Protein AF-A0A2W1BCQ8-F1 (afdb_monomer)

Structure (mmCIF, N/CA/C/O backbone):
data_AF-A0A2W1BCQ8-F1
#
_entry.id   AF-A0A2W1BCQ8-F1
#
loop_
_atom_site.group_PDB
_atom_site.id
_atom_site.type_symbol
_atom_site.label_atom_id
_atom_site.label_alt_id
_atom_site.label_comp_id
_atom_site.label_asym_id
_atom_site.label_entity_id
_atom_site.label_seq_id
_atom_site.pdbx_PDB_ins_code
_atom_site.Cartn_x
_atom_site.Cartn_y
_atom_site.Cartn_z
_atom_site.occupancy
_atom_site.B_iso_or_equiv
_atom_site.auth_seq_id
_atom_site.auth_comp_id
_atom_site.auth_asym_id
_atom_site.auth_atom_id
_atom_site.pdbx_PDB_model_num
ATOM 1 N N . MET A 1 1 ? -48.264 30.242 -9.380 1.00 53.97 1 MET A N 1
ATOM 2 C CA . MET A 1 1 ? -47.485 29.584 -8.305 1.00 53.97 1 MET A CA 1
ATOM 3 C C . MET A 1 1 ? -47.262 28.085 -8.589 1.00 53.97 1 MET A C 1
ATOM 5 O O . MET A 1 1 ? -47.482 27.277 -7.707 1.00 53.97 1 MET A O 1
ATOM 9 N N . ARG A 1 2 ? -46.872 27.670 -9.810 1.00 58.03 2 ARG A N 1
ATOM 10 C CA . ARG A 1 2 ? -46.752 26.226 -10.149 1.00 58.03 2 ARG A CA 1
ATOM 11 C C . ARG A 1 2 ? -45.522 25.828 -10.979 1.00 58.03 2 ARG A C 1
ATOM 13 O O . ARG A 1 2 ? -45.161 24.664 -10.988 1.00 58.03 2 ARG A O 1
ATOM 20 N N . ALA A 1 3 ? -44.847 26.779 -11.629 1.00 55.97 3 ALA A N 1
ATOM 21 C CA . ALA A 1 3 ? -43.663 26.479 -12.444 1.00 55.97 3 ALA A CA 1
ATOM 22 C C . ALA A 1 3 ? -42.361 26.377 -11.625 1.00 55.97 3 ALA A C 1
ATOM 24 O O . ALA A 1 3 ? -41.483 25.590 -11.959 1.00 55.97 3 ALA A O 1
ATOM 25 N N . ARG A 1 4 ? -42.242 27.149 -10.532 1.00 57.38 4 ARG A N 1
ATOM 26 C CA . ARG A 1 4 ? -41.052 27.140 -9.661 1.00 57.38 4 ARG A CA 1
ATOM 27 C C . ARG A 1 4 ? -40.920 25.847 -8.855 1.00 57.38 4 ARG A C 1
ATOM 29 O O . ARG A 1 4 ? -39.807 25.368 -8.697 1.00 57.38 4 ARG A O 1
ATOM 36 N N . ASP A 1 5 ? -42.045 25.267 -8.437 1.00 63.53 5 ASP A N 1
ATOM 37 C CA . ASP A 1 5 ? -42.076 23.982 -7.727 1.00 63.53 5 ASP A CA 1
ATOM 38 C C . ASP A 1 5 ? -41.691 22.816 -8.635 1.00 63.53 5 ASP A C 1
ATOM 40 O O . ASP A 1 5 ? -40.893 21.972 -8.248 1.00 63.53 5 ASP A O 1
ATOM 44 N N . ALA A 1 6 ? -42.189 22.796 -9.876 1.00 70.75 6 ALA A N 1
ATOM 45 C CA . ALA A 1 6 ? -41.844 21.746 -10.832 1.00 70.75 6 ALA A CA 1
ATOM 46 C C . ALA A 1 6 ? -40.352 21.777 -11.204 1.00 70.75 6 ALA A C 1
ATOM 48 O O . ALA A 1 6 ? -39.718 20.728 -11.286 1.00 70.75 6 ALA A O 1
ATOM 49 N N . ALA A 1 7 ? -39.776 22.973 -11.371 1.00 76.81 7 ALA A N 1
ATOM 50 C CA . ALA A 1 7 ? -38.347 23.135 -11.630 1.00 76.81 7 ALA A CA 1
ATOM 51 C C . ALA A 1 7 ? -37.489 22.737 -10.417 1.00 76.81 7 ALA A C 1
ATOM 53 O O . ALA A 1 7 ? -36.459 22.089 -10.586 1.00 76.81 7 ALA A O 1
ATOM 54 N N . HIS A 1 8 ? -37.929 23.072 -9.198 1.00 75.50 8 HIS A N 1
ATOM 55 C CA . HIS A 1 8 ? -37.255 22.643 -7.972 1.00 75.50 8 HIS A CA 1
ATOM 56 C C . HIS A 1 8 ? -37.312 21.128 -7.780 1.00 75.50 8 HIS A C 1
ATOM 58 O O . HIS A 1 8 ? -36.290 20.517 -7.482 1.00 75.50 8 HIS A O 1
ATOM 64 N N . LEU A 1 9 ? -38.477 20.514 -7.993 1.00 75.25 9 LEU A N 1
ATOM 65 C CA . LEU A 1 9 ? -38.652 19.069 -7.888 1.00 75.25 9 LEU A CA 1
ATOM 66 C C . LEU A 1 9 ? -37.804 18.329 -8.936 1.00 75.25 9 LEU A C 1
ATOM 68 O O . LEU A 1 9 ? -37.164 17.332 -8.613 1.00 75.25 9 LEU A O 1
ATOM 72 N N . ALA A 1 10 ? -37.745 18.848 -10.167 1.00 80.69 10 ALA A N 1
ATOM 73 C CA . ALA A 1 10 ? -36.901 18.301 -11.227 1.00 80.69 10 ALA A CA 1
ATOM 74 C C . ALA A 1 10 ? -35.406 18.412 -10.888 1.00 80.69 10 ALA A C 1
ATOM 76 O O . ALA A 1 10 ? -34.664 17.452 -11.086 1.00 80.69 10 ALA A O 1
ATOM 77 N N . LEU A 1 11 ? -34.970 19.549 -10.335 1.00 76.62 11 LEU A N 1
ATOM 78 C CA . LEU A 1 11 ? -33.577 19.761 -9.936 1.00 76.62 11 LEU A CA 1
ATOM 79 C C . LEU A 1 11 ? -33.166 18.848 -8.769 1.00 76.62 11 LEU A C 1
ATOM 81 O O . LEU A 1 11 ? -32.064 18.303 -8.782 1.00 76.62 11 LEU A O 1
ATOM 85 N N . LEU A 1 12 ? -34.061 18.633 -7.799 1.00 76.31 12 LEU A N 1
ATOM 86 C CA . LEU A 1 12 ? -33.847 17.690 -6.696 1.00 76.31 12 LEU A CA 1
ATOM 87 C C . LEU A 1 12 ? -33.751 16.243 -7.205 1.00 76.31 12 LEU A C 1
ATOM 89 O O . LEU A 1 12 ? -32.831 15.526 -6.821 1.00 76.31 12 LEU A O 1
ATOM 93 N N . LEU A 1 13 ? -34.626 15.824 -8.128 1.00 74.81 13 LEU A N 1
ATOM 94 C CA . LEU A 1 13 ? -34.548 14.492 -8.743 1.00 74.81 13 LEU A CA 1
ATOM 95 C C . LEU A 1 13 ? -33.246 14.278 -9.537 1.00 74.81 13 LEU A C 1
ATOM 97 O O . LEU A 1 13 ? -32.635 13.216 -9.430 1.00 74.81 13 LEU A O 1
ATOM 101 N N . LEU A 1 14 ? -32.797 15.280 -10.301 1.00 71.69 14 LEU A N 1
ATOM 102 C CA . LEU A 1 14 ? -31.534 15.239 -11.054 1.00 71.69 14 LEU A CA 1
ATOM 103 C C . LEU A 1 14 ? -30.309 15.113 -10.135 1.00 71.69 14 LEU A C 1
ATOM 105 O O . LEU A 1 14 ? -29.379 14.376 -10.457 1.00 71.69 14 LEU A O 1
ATOM 109 N N . ALA A 1 15 ? -30.326 15.768 -8.972 1.00 68.81 15 ALA A N 1
ATOM 110 C CA . ALA A 1 15 ? -29.250 15.675 -7.985 1.00 68.81 15 ALA A CA 1
ATOM 111 C C . ALA A 1 15 ? -29.155 14.293 -7.309 1.00 68.81 15 ALA A C 1
ATOM 113 O O . ALA A 1 15 ? -28.094 13.935 -6.806 1.00 68.81 15 ALA A O 1
ATOM 114 N N . HIS A 1 16 ? -30.234 13.503 -7.302 1.00 67.94 16 HIS A N 1
ATOM 115 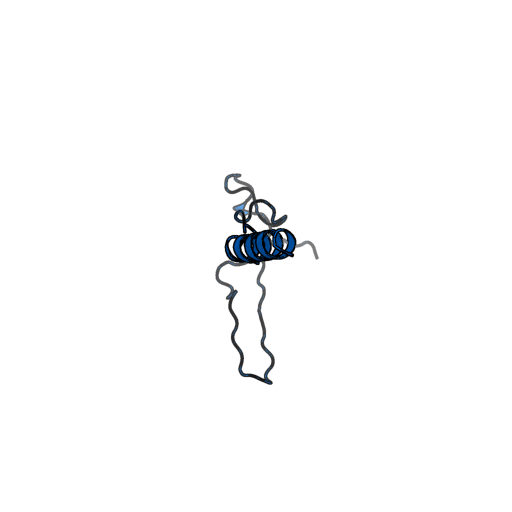C CA . HIS A 1 16 ? -30.237 12.135 -6.766 1.00 67.94 16 HIS A CA 1
ATOM 116 C C . HIS A 1 16 ? -29.844 11.070 -7.799 1.00 67.94 16 HIS A C 1
ATOM 118 O O . HIS A 1 16 ? -29.482 9.958 -7.420 1.00 67.94 16 HIS A O 1
ATOM 124 N N . LEU A 1 17 ? -29.899 11.402 -9.092 1.00 66.19 17 LEU A N 1
ATOM 125 C CA . LEU A 1 17 ? -29.452 10.529 -10.184 1.00 66.19 17 LEU A CA 1
ATOM 126 C C . LEU A 1 17 ? -27.943 10.637 -10.448 1.00 66.19 17 LEU A C 1
ATOM 128 O O . LEU A 1 17 ? -27.371 9.734 -11.056 1.00 66.19 17 LEU A O 1
ATOM 132 N N . LEU A 1 18 ? -27.295 11.714 -9.990 1.00 64.62 18 LEU A N 1
ATOM 133 C CA . LEU A 1 18 ? -25.849 11.883 -10.071 1.00 64.62 18 LEU A CA 1
ATOM 134 C C . LEU A 1 18 ? -25.222 11.551 -8.706 1.00 64.62 18 LEU A C 1
ATOM 136 O O . LEU A 1 18 ? -25.359 12.342 -7.773 1.00 64.62 18 LEU A O 1
ATOM 140 N N . PRO A 1 19 ? -24.548 10.399 -8.537 1.00 61.41 19 PRO A N 1
ATOM 141 C CA . PRO A 1 19 ? -23.905 10.074 -7.271 1.00 61.41 19 PRO A CA 1
ATOM 142 C C . PRO A 1 19 ? -22.859 11.151 -6.924 1.00 61.41 19 PRO A C 1
ATOM 144 O O . PRO A 1 19 ? -21.961 11.403 -7.737 1.00 61.41 19 PRO A O 1
ATOM 147 N N . PRO A 1 20 ? -22.919 11.781 -5.732 1.00 59.88 20 PRO A N 1
ATOM 148 C CA . PRO A 1 20 ? -21.856 12.654 -5.245 1.00 59.88 20 PRO A CA 1
ATOM 149 C C . PRO A 1 20 ? -20.659 11.772 -4.889 1.00 59.88 20 PRO A C 1
ATOM 151 O O . PRO A 1 20 ? -20.506 11.320 -3.758 1.00 59.88 20 PRO A O 1
ATOM 154 N N . GLY A 1 21 ? -19.859 11.431 -5.893 1.00 57.78 21 GLY A N 1
ATOM 155 C CA . GLY A 1 21 ? -18.782 10.463 -5.717 1.00 57.78 21 GLY A CA 1
ATOM 156 C C . GLY A 1 21 ? -18.359 9.703 -6.964 1.00 57.78 21 GLY A C 1
ATOM 157 O O . GLY A 1 21 ? -17.451 8.888 -6.855 1.00 57.78 21 GLY A O 1
ATOM 158 N N . ALA A 1 22 ? -18.923 9.972 -8.146 1.00 57.34 22 ALA A N 1
ATOM 159 C CA . ALA A 1 22 ? -18.284 9.549 -9.391 1.00 57.34 22 ALA A CA 1
ATOM 160 C C . ALA A 1 22 ? -17.084 10.461 -9.707 1.00 57.34 22 ALA A C 1
ATOM 162 O O . ALA A 1 22 ? -16.996 11.085 -10.758 1.00 57.34 22 ALA A O 1
ATOM 163 N N . CYS A 1 23 ? -16.131 10.560 -8.778 1.00 54.12 23 CYS A N 1
ATOM 164 C CA . CYS A 1 23 ? -14.754 10.638 -9.217 1.00 54.12 23 CYS A CA 1
ATOM 165 C C . CYS A 1 23 ? -14.485 9.270 -9.830 1.00 54.12 23 CYS A C 1
ATOM 167 O O . CYS A 1 23 ? -14.196 8.310 -9.117 1.00 54.12 23 CYS A O 1
ATOM 169 N N . ASP A 1 24 ? -14.662 9.173 -11.148 1.00 52.7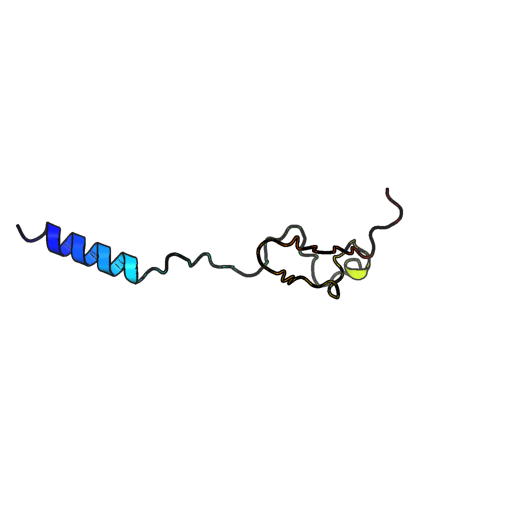5 24 ASP A N 1
ATOM 170 C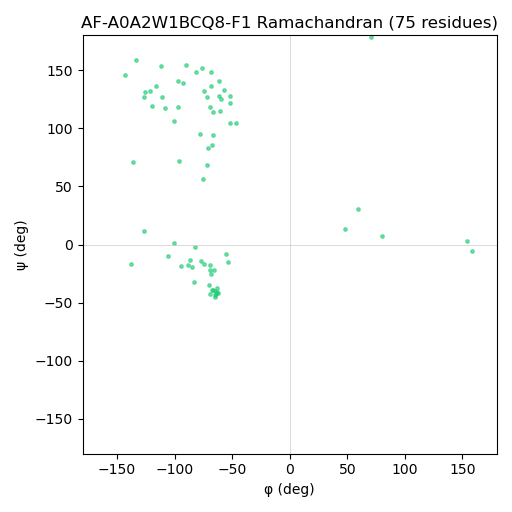 CA . ASP A 1 24 ? -14.085 8.087 -11.914 1.00 52.75 24 ASP A CA 1
ATOM 171 C C . ASP A 1 24 ? -12.629 7.981 -11.461 1.00 52.75 24 ASP A C 1
ATOM 173 O O . ASP A 1 24 ? -11.777 8.795 -11.826 1.00 52.75 24 ASP A O 1
ATOM 177 N N . VAL A 1 25 ? -12.315 6.973 -10.647 1.00 49.84 25 VAL A N 1
ATOM 178 C CA . VAL A 1 25 ? -10.956 6.459 -10.582 1.00 49.84 25 VAL A 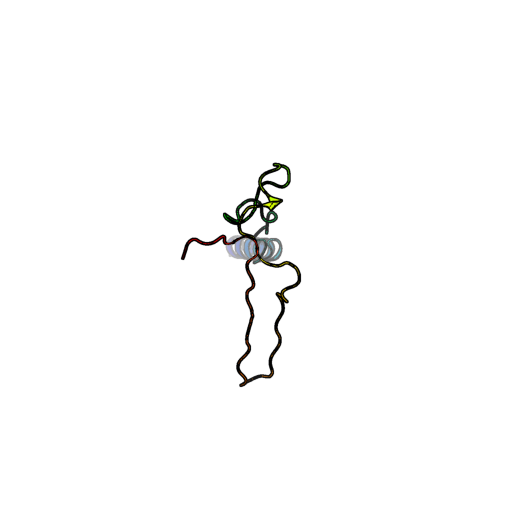CA 1
ATOM 179 C C . VAL A 1 25 ? -10.762 5.718 -11.900 1.00 49.84 25 VAL A C 1
ATOM 181 O O . VAL A 1 25 ? -10.717 4.495 -11.961 1.00 49.84 25 VAL A O 1
ATOM 184 N N . ALA A 1 26 ? -10.726 6.482 -12.998 1.00 51.69 26 ALA A N 1
ATOM 185 C CA . ALA A 1 26 ? -10.171 6.042 -14.258 1.00 51.69 26 ALA A CA 1
ATOM 186 C C . ALA A 1 26 ? -8.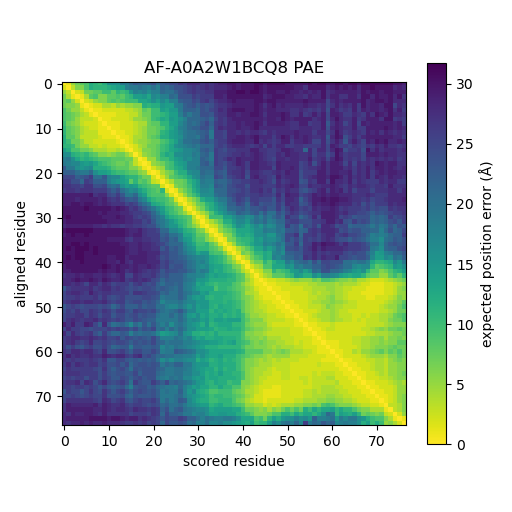784 5.520 -13.891 1.00 51.69 26 ALA A C 1
ATOM 188 O O . ALA A 1 26 ? -7.911 6.276 -13.454 1.00 51.69 26 ALA A O 1
ATOM 189 N N . GLY A 1 27 ? -8.676 4.193 -13.872 1.00 49.28 27 GLY A N 1
ATOM 190 C CA . GLY A 1 27 ? -7.656 3.497 -13.115 1.00 49.28 27 GLY A CA 1
ATOM 191 C C . GLY A 1 27 ? -6.276 4.039 -13.434 1.00 49.28 27 GLY A C 1
ATOM 192 O O . GLY A 1 27 ? -5.881 4.021 -14.589 1.00 49.28 27 GLY A O 1
ATOM 193 N N . GLY A 1 28 ? -5.570 4.517 -12.406 1.00 49.06 28 GLY A N 1
ATOM 194 C CA . GLY A 1 28 ? -4.109 4.509 -12.287 1.00 49.06 28 GLY A CA 1
ATOM 195 C C . GLY A 1 28 ? -3.252 4.989 -13.466 1.00 49.06 28 GLY A C 1
ATOM 196 O O . GLY A 1 28 ? -2.051 4.754 -13.429 1.00 49.06 28 GLY A O 1
ATOM 197 N N . ALA A 1 29 ? -3.800 5.654 -14.482 1.00 47.50 29 ALA A N 1
ATOM 198 C CA . ALA A 1 29 ? -3.067 6.038 -15.689 1.00 47.50 29 ALA A CA 1
ATOM 199 C C . ALA A 1 29 ? -2.247 7.328 -15.506 1.00 47.50 29 ALA A C 1
ATOM 201 O O . ALA A 1 29 ? -1.547 7.750 -16.419 1.00 47.50 29 ALA A O 1
ATOM 202 N N . GLY A 1 30 ? -2.321 7.952 -14.325 1.00 44.97 30 GLY A N 1
ATOM 203 C CA . GLY A 1 30 ? -1.667 9.228 -14.021 1.00 44.97 30 GLY A CA 1
ATOM 204 C C . GLY A 1 30 ? -0.778 9.218 -12.780 1.00 44.97 30 GLY A C 1
ATOM 205 O O . GLY A 1 30 ? -0.371 10.283 -12.323 1.00 44.97 30 GLY A O 1
ATOM 206 N N . SER A 1 31 ? -0.467 8.053 -12.197 1.00 50.12 31 SER A N 1
ATOM 207 C CA . SER A 1 31 ? 0.584 8.038 -11.181 1.00 50.12 31 SER A CA 1
ATOM 208 C C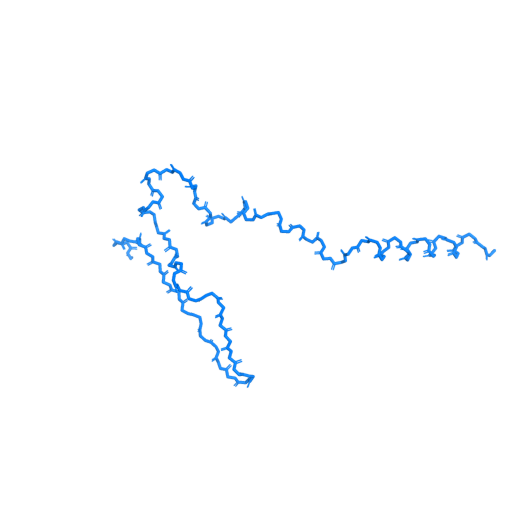 . SER A 1 31 ? 1.911 8.295 -11.886 1.00 50.12 31 SER A C 1
ATOM 210 O O . SER A 1 31 ? 2.343 7.473 -12.687 1.00 50.12 31 SER A O 1
ATOM 212 N N . VAL A 1 32 ? 2.603 9.383 -11.544 1.00 55.25 32 VAL A N 1
ATOM 213 C CA . VAL A 1 32 ? 4.021 9.588 -11.910 1.00 55.25 32 VAL A CA 1
ATOM 214 C C . VAL A 1 32 ? 4.928 8.433 -11.440 1.00 55.25 32 VAL A C 1
ATOM 216 O O . VAL A 1 32 ? 6.084 8.356 -11.839 1.00 55.25 32 VAL A O 1
ATOM 219 N N . ASN A 1 33 ? 4.392 7.502 -10.636 1.00 54.97 33 ASN A N 1
ATOM 220 C CA . ASN A 1 33 ? 5.055 6.287 -10.174 1.00 54.97 33 ASN A CA 1
ATOM 221 C C . ASN A 1 33 ? 4.648 5.022 -10.963 1.00 54.97 33 ASN A C 1
ATOM 223 O O . ASN A 1 33 ? 5.103 3.929 -10.622 1.00 54.97 33 ASN A O 1
ATOM 227 N N . ALA A 1 34 ? 3.783 5.117 -11.980 1.00 48.22 34 ALA A N 1
ATOM 228 C CA . ALA A 1 34 ? 3.441 3.987 -12.840 1.00 48.22 34 ALA A CA 1
ATOM 229 C C . ALA A 1 34 ? 4.569 3.765 -13.858 1.00 48.22 34 ALA A C 1
ATOM 231 O O . ALA A 1 34 ? 4.629 4.409 -14.903 1.00 48.22 34 ALA A O 1
ATOM 232 N N . LEU A 1 35 ? 5.495 2.858 -13.538 1.00 56.25 35 LEU A N 1
ATOM 233 C CA . LEU A 1 35 ? 6.495 2.410 -14.503 1.00 56.25 35 LEU A CA 1
ATOM 234 C C 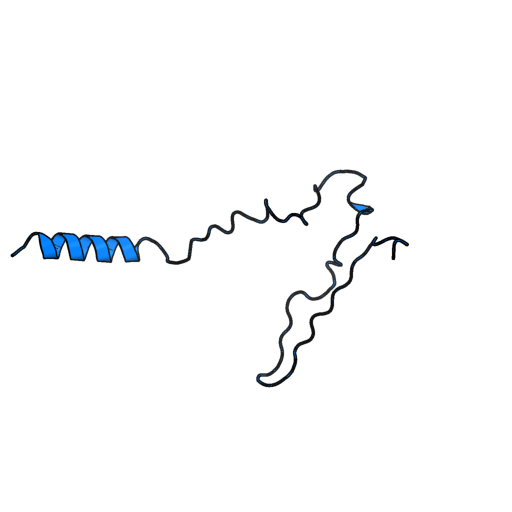. LEU A 1 35 ? 5.814 1.746 -15.711 1.00 56.25 35 LEU A C 1
ATOM 236 O O . LEU A 1 35 ? 4.872 0.973 -15.517 1.00 56.25 35 LEU A O 1
ATOM 240 N N . PRO A 1 36 ? 6.309 1.973 -16.944 1.00 53.34 36 PRO A N 1
ATOM 241 C CA . PRO A 1 36 ? 5.792 1.294 -18.119 1.00 53.34 36 PRO A CA 1
ATOM 242 C C . PRO A 1 36 ? 5.989 -0.214 -17.943 1.00 53.34 36 PRO A C 1
ATOM 244 O O . PRO A 1 36 ? 7.116 -0.717 -17.870 1.00 53.34 36 PRO A O 1
ATOM 247 N N . ALA A 1 37 ? 4.877 -0.939 -17.854 1.00 53.91 37 ALA A N 1
ATOM 248 C CA . ALA A 1 37 ? 4.856 -2.391 -17.825 1.00 53.91 37 ALA A CA 1
ATOM 249 C C . ALA A 1 37 ? 5.307 -2.922 -19.196 1.00 53.91 37 ALA A C 1
ATOM 251 O O . ALA A 1 37 ? 4.483 -3.166 -20.068 1.00 53.91 37 ALA A O 1
ATOM 252 N N . GLY A 1 38 ? 6.618 -3.060 -19.422 1.00 52.19 38 GLY A N 1
ATOM 253 C CA . GLY A 1 38 ? 7.096 -3.746 -20.630 1.00 52.19 38 GLY A CA 1
ATOM 254 C C . GLY A 1 38 ? 8.516 -3.474 -21.120 1.00 52.19 38 GLY A C 1
ATOM 255 O O . GLY A 1 38 ? 8.944 -4.138 -22.057 1.00 52.19 38 GLY A O 1
ATOM 256 N N . GLY A 1 39 ? 9.277 -2.550 -20.528 1.00 51.88 39 GLY A N 1
ATOM 257 C CA . GLY A 1 39 ? 10.675 -2.322 -20.921 1.00 51.88 39 GLY A CA 1
ATOM 258 C C . GLY A 1 39 ? 11.656 -3.138 -20.077 1.00 51.88 39 GLY A C 1
ATOM 259 O O . GLY A 1 39 ? 11.519 -3.178 -18.856 1.00 51.88 39 GLY A O 1
ATOM 260 N N . ALA A 1 40 ? 12.696 -3.720 -20.682 1.00 54.66 40 ALA A N 1
ATOM 261 C CA . ALA A 1 40 ? 13.763 -4.460 -19.987 1.00 54.66 40 ALA A CA 1
ATOM 262 C C . ALA A 1 40 ? 14.463 -3.668 -18.848 1.00 54.66 40 ALA A C 1
ATOM 264 O O . ALA A 1 40 ? 15.109 -4.268 -17.993 1.00 54.66 40 ALA A O 1
ATOM 265 N N . GLY A 1 41 ? 14.285 -2.341 -18.784 1.00 54.84 41 GLY A N 1
ATOM 266 C CA . GLY A 1 41 ? 14.747 -1.470 -17.693 1.00 54.84 41 GLY A CA 1
ATOM 267 C C . GLY A 1 41 ? 13.795 -1.319 -16.493 1.00 54.84 41 GLY A C 1
ATOM 268 O O . GLY A 1 41 ? 14.232 -0.871 -15.436 1.00 54.84 41 GLY A O 1
ATOM 269 N N . ALA A 1 42 ? 12.521 -1.726 -16.585 1.00 58.66 42 ALA A N 1
ATOM 270 C CA . ALA A 1 42 ? 11.542 -1.550 -15.500 1.00 58.66 42 ALA A CA 1
ATOM 271 C C . ALA A 1 42 ? 11.846 -2.419 -14.264 1.00 58.66 42 ALA A C 1
ATOM 273 O O . ALA A 1 42 ? 11.483 -2.063 -13.147 1.00 58.66 42 ALA A O 1
ATOM 274 N N . ARG A 1 43 ? 12.560 -3.542 -14.443 1.00 62.41 43 ARG A N 1
ATOM 275 C CA . ARG A 1 43 ? 12.993 -4.413 -13.333 1.00 62.41 43 ARG A CA 1
ATOM 276 C C . ARG A 1 43 ? 14.156 -3.837 -12.518 1.00 62.41 43 ARG A C 1
ATOM 278 O O . ARG A 1 43 ? 14.394 -4.318 -11.415 1.00 62.41 43 ARG A O 1
ATOM 285 N N . LEU A 1 44 ? 14.873 -2.848 -13.055 1.00 74.25 44 LEU A N 1
ATOM 286 C CA . LEU A 1 44 ? 16.073 -2.258 -12.448 1.00 74.25 44 LEU A CA 1
ATOM 287 C C . LEU A 1 44 ? 15.825 -0.868 -11.856 1.00 74.25 44 LEU A C 1
ATOM 289 O O . LEU A 1 44 ? 16.683 -0.344 -11.153 1.00 74.25 44 LEU A O 1
ATOM 293 N N . ALA A 1 45 ? 14.668 -0.270 -12.123 1.00 81.88 45 ALA A N 1
ATOM 294 C CA . ALA A 1 45 ? 14.308 1.016 -11.557 1.00 81.88 45 ALA A CA 1
ATOM 295 C C . ALA A 1 45 ? 13.879 0.880 -10.084 1.00 81.88 45 ALA A C 1
ATOM 297 O O . ALA A 1 45 ? 13.342 -0.171 -9.693 1.00 81.88 45 ALA A O 1
ATOM 298 N N . PRO A 1 46 ? 14.077 1.938 -9.275 1.00 88.38 46 PRO A N 1
ATOM 299 C CA . PRO A 1 46 ? 13.555 1.998 -7.923 1.00 88.38 46 PRO A CA 1
ATOM 300 C C . PRO A 1 46 ? 12.056 1.698 -7.910 1.00 88.38 46 PRO A C 1
ATOM 302 O O . PRO A 1 46 ? 11.287 2.294 -8.664 1.00 88.38 46 PRO A O 1
ATOM 305 N N . SER A 1 47 ? 11.634 0.754 -7.075 1.00 86.81 47 SER A N 1
ATOM 306 C CA . SER A 1 47 ? 10.232 0.334 -7.005 1.00 86.81 47 SER A CA 1
ATOM 307 C C . SER A 1 47 ? 9.818 0.009 -5.580 1.00 86.81 47 SER A C 1
ATOM 309 O O . SER A 1 47 ? 10.609 -0.494 -4.783 1.00 86.81 47 SER A O 1
ATOM 311 N N . PHE A 1 48 ? 8.564 0.298 -5.243 1.00 91.12 48 PHE A N 1
ATOM 312 C CA . PHE A 1 48 ? 8.013 -0.077 -3.945 1.00 91.12 48 PHE A CA 1
ATOM 313 C C . PHE A 1 48 ? 7.872 -1.595 -3.841 1.00 91.12 48 PHE A C 1
ATOM 315 O O . PHE A 1 48 ? 7.399 -2.256 -4.767 1.00 91.12 48 PHE A O 1
ATOM 322 N N . ASP A 1 49 ? 8.259 -2.145 -2.695 1.00 89.38 49 ASP A N 1
ATOM 323 C CA . ASP A 1 49 ? 8.103 -3.561 -2.407 1.00 89.38 49 ASP A CA 1
ATOM 324 C C . ASP A 1 49 ? 6.613 -3.914 -2.292 1.00 89.38 49 ASP A C 1
ATOM 326 O O . ASP A 1 49 ? 5.914 -3.462 -1.385 1.00 89.38 49 ASP A O 1
ATOM 330 N N . ALA A 1 50 ? 6.115 -4.734 -3.218 1.00 88.25 50 ALA A N 1
ATOM 331 C CA . ALA A 1 50 ? 4.722 -5.176 -3.226 1.00 88.25 50 ALA A CA 1
ATOM 332 C C . ALA A 1 50 ? 4.362 -6.057 -2.018 1.00 88.25 50 ALA A C 1
ATOM 334 O O . ALA A 1 50 ? 3.189 -6.143 -1.667 1.00 88.25 50 ALA A O 1
ATOM 335 N N . ALA A 1 51 ? 5.353 -6.685 -1.375 1.00 90.62 51 ALA A N 1
ATOM 336 C CA . ALA A 1 51 ? 5.134 -7.463 -0.160 1.00 90.62 51 ALA A CA 1
ATOM 337 C C . ALA A 1 51 ? 4.947 -6.580 1.085 1.00 90.62 51 ALA A C 1
ATOM 339 O O . ALA A 1 51 ? 4.517 -7.073 2.127 1.00 90.62 51 ALA A O 1
ATOM 340 N N . THR A 1 52 ? 5.273 -5.285 1.007 1.00 91.88 52 THR A N 1
ATOM 341 C CA . THR A 1 52 ? 5.057 -4.368 2.124 1.00 91.88 52 THR A CA 1
ATOM 342 C C . THR A 1 52 ? 3.557 -4.097 2.289 1.00 91.88 52 THR A C 1
ATOM 344 O O . THR A 1 52 ? 2.894 -3.717 1.318 1.00 91.88 52 THR A O 1
ATOM 347 N N . PRO A 1 53 ? 3.000 -4.289 3.501 1.00 88.75 53 PRO A N 1
ATOM 348 C CA . PRO A 1 53 ? 1.578 -4.108 3.747 1.00 88.75 53 PRO A CA 1
ATOM 349 C C . PRO A 1 53 ? 1.165 -2.665 3.469 1.00 88.75 53 PRO A C 1
ATOM 351 O O . PRO A 1 53 ? 1.759 -1.725 3.983 1.00 88.75 53 PRO A O 1
ATOM 354 N N . ARG A 1 54 ? 0.124 -2.507 2.649 1.00 89.69 54 ARG A N 1
ATOM 355 C CA . ARG A 1 54 ? -0.457 -1.201 2.291 1.00 89.69 54 ARG A CA 1
ATOM 356 C C . ARG A 1 54 ? -1.633 -0.813 3.178 1.00 89.69 54 ARG A C 1
ATOM 358 O O . ARG A 1 54 ? -1.980 0.359 3.259 1.00 89.69 54 ARG A O 1
ATOM 365 N N . ASN A 1 55 ? -2.213 -1.804 3.851 1.00 92.88 55 ASN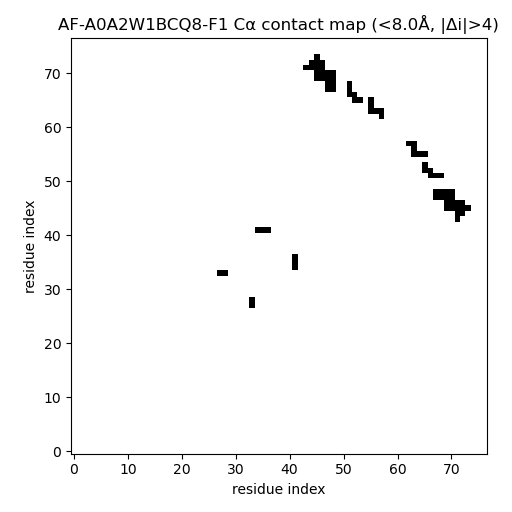 A N 1
ATOM 366 C CA . ASN A 1 55 ? -3.327 -1.631 4.766 1.00 92.88 55 ASN A CA 1
ATOM 367 C C . ASN A 1 55 ? -2.809 -1.843 6.184 1.00 92.88 55 ASN A C 1
ATOM 369 O O . ASN A 1 55 ? -2.343 -2.933 6.516 1.00 92.88 55 ASN A O 1
ATOM 373 N N . VAL A 1 56 ? -2.892 -0.799 7.005 1.00 92.94 56 VAL A N 1
ATOM 374 C CA . VAL A 1 56 ? -2.526 -0.852 8.421 1.00 92.94 56 VAL A CA 1
ATOM 375 C C . VAL A 1 56 ? -3.724 -0.466 9.256 1.00 92.94 56 VAL A C 1
ATOM 377 O O . VAL A 1 56 ? -4.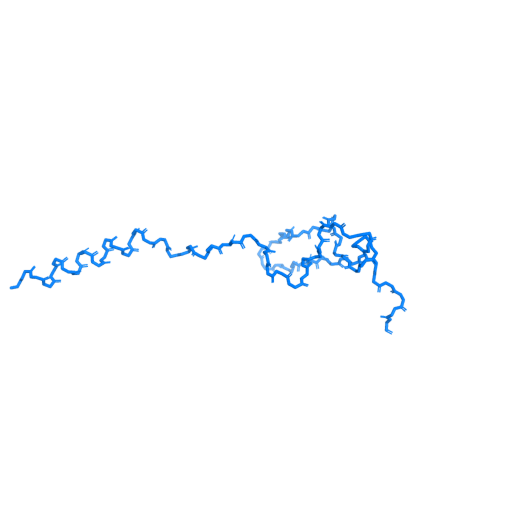377 0.543 9.005 1.00 92.94 56 VAL A O 1
ATOM 380 N N . THR A 1 57 ? -3.995 -1.278 10.266 1.00 94.19 57 THR A N 1
ATOM 381 C CA . THR A 1 57 ? -5.049 -1.034 11.243 1.00 94.19 57 THR A CA 1
ATOM 382 C C . THR A 1 57 ? -4.418 -0.856 12.610 1.00 94.19 57 THR A C 1
ATOM 384 O O . THR A 1 57 ? -3.542 -1.631 12.994 1.00 94.19 57 THR A O 1
ATOM 387 N N . ALA A 1 58 ? -4.889 0.132 13.360 1.00 94.94 58 ALA A N 1
ATOM 388 C CA . ALA A 1 58 ? -4.527 0.321 14.755 1.00 94.94 58 ALA A CA 1
ATOM 389 C C . ALA A 1 58 ? -5.782 0.591 15.583 1.00 94.94 58 ALA A C 1
ATOM 391 O O . ALA A 1 58 ? -6.821 1.005 15.066 1.00 94.94 58 ALA A O 1
ATOM 392 N N . LEU A 1 59 ? -5.676 0.347 16.886 1.00 97.06 59 LEU A N 1
ATOM 393 C CA . LEU A 1 59 ? -6.734 0.678 17.830 1.00 97.06 59 LEU A CA 1
ATOM 394 C C . LEU A 1 59 ? -6.884 2.197 17.960 1.00 97.06 59 LEU A C 1
ATOM 396 O O . LEU A 1 59 ? -5.901 2.937 17.917 1.00 97.06 59 LEU A O 1
ATOM 400 N N . VAL A 1 60 ? -8.110 2.658 18.215 1.00 95.62 60 VAL A N 1
ATOM 401 C CA . VAL A 1 60 ? -8.385 4.079 18.462 1.00 95.62 60 VAL A CA 1
ATOM 402 C C . VAL A 1 60 ? -7.546 4.584 19.644 1.00 95.62 60 VAL A C 1
ATOM 404 O O . VAL A 1 60 ? -7.444 3.930 20.692 1.00 95.62 60 VAL A O 1
ATOM 407 N N . GLY A 1 61 ? -6.909 5.740 19.441 1.00 97.25 61 GLY A N 1
ATOM 408 C CA . GLY A 1 61 ? -6.001 6.375 20.397 1.00 97.25 61 GLY A CA 1
ATOM 409 C C . GLY A 1 61 ? -4.582 5.796 20.423 1.00 97.25 61 GLY A C 1
ATOM 410 O O . GLY A 1 61 ? -3.819 6.143 21.320 1.00 97.25 61 GLY A O 1
ATOM 411 N N . LYS A 1 62 ? -4.226 4.887 19.504 1.00 97.56 62 LYS A N 1
ATOM 412 C CA . LYS A 1 62 ? -2.868 4.333 19.366 1.00 97.56 62 LYS A CA 1
ATOM 413 C C . LYS A 1 62 ? -2.248 4.812 18.055 1.00 97.56 62 LYS A C 1
ATOM 415 O O . LYS A 1 62 ? -2.956 5.081 17.086 1.00 97.56 62 LYS A O 1
ATOM 420 N N . SER A 1 63 ? -0.922 4.877 18.019 1.00 95.50 63 SER A N 1
ATOM 421 C CA . SER A 1 63 ? -0.174 5.195 16.802 1.00 95.50 63 SER A CA 1
ATOM 422 C C . SER A 1 63 ? -0.165 4.002 15.849 1.00 95.50 63 SER A C 1
ATOM 424 O O . SER A 1 63 ? 0.138 2.879 16.252 1.00 95.50 63 SER A O 1
ATOM 426 N N . ALA A 1 64 ? -0.469 4.252 14.578 1.00 94.88 64 ALA A N 1
ATOM 427 C CA . ALA A 1 64 ? -0.276 3.290 13.500 1.00 94.88 64 ALA A CA 1
ATOM 428 C C . ALA A 1 64 ? 1.048 3.580 12.784 1.00 94.88 64 ALA A C 1
ATOM 430 O O . ALA A 1 64 ? 1.374 4.741 12.538 1.00 94.88 64 ALA A O 1
ATOM 431 N N . TYR A 1 65 ? 1.782 2.532 12.410 1.00 93.00 65 TYR A N 1
ATOM 432 C CA . TYR A 1 65 ? 3.030 2.654 11.656 1.00 93.00 65 TYR A CA 1
ATOM 433 C C . TYR A 1 65 ? 2.914 1.927 10.323 1.00 93.00 65 TYR A C 1
ATOM 435 O O . TYR A 1 65 ? 2.738 0.712 10.291 1.00 93.00 65 TYR A O 1
ATOM 443 N N . LEU A 1 66 ? 3.053 2.669 9.227 1.00 92.81 66 LEU A N 1
ATOM 444 C CA . LEU A 1 66 ? 3.185 2.115 7.885 1.00 92.81 66 LEU A CA 1
ATOM 445 C C . LEU A 1 66 ? 4.670 2.068 7.524 1.00 92.81 66 LEU A C 1
ATOM 447 O O . LEU A 1 66 ? 5.328 3.106 7.465 1.00 92.81 66 LEU A O 1
ATOM 451 N N . SER A 1 67 ? 5.202 0.874 7.276 1.00 91.00 67 SER A N 1
ATOM 452 C CA . SER A 1 67 ? 6.557 0.729 6.754 1.00 91.00 67 SER A CA 1
ATOM 453 C C . SER A 1 67 ? 6.571 0.945 5.241 1.00 91.00 67 SER A C 1
ATOM 455 O O . SER A 1 67 ? 5.610 0.639 4.539 1.00 91.00 67 SER A O 1
ATOM 457 N N . CYS A 1 68 ? 7.676 1.480 4.729 1.00 91.44 68 CYS A N 1
ATOM 458 C CA . CYS A 1 68 ? 7.923 1.595 3.299 1.00 91.44 68 CYS A CA 1
ATOM 459 C C . CYS A 1 68 ? 9.259 0.935 2.988 1.00 91.44 68 CYS A C 1
ATOM 461 O O . CYS A 1 68 ? 10.260 1.192 3.660 1.00 91.44 68 CYS A O 1
ATOM 463 N N . ARG A 1 69 ? 9.275 0.081 1.967 1.00 91.81 69 ARG A N 1
ATOM 464 C CA . ARG A 1 69 ? 10.498 -0.531 1.463 1.00 91.81 69 ARG A CA 1
ATOM 465 C C . ARG A 1 69 ? 10.588 -0.289 -0.031 1.00 91.81 69 ARG A C 1
ATOM 467 O O . ARG A 1 69 ? 9.661 -0.598 -0.774 1.00 91.81 69 ARG A O 1
ATOM 474 N N . VAL A 1 70 ? 11.717 0.262 -0.457 1.00 91.12 70 VAL A N 1
ATOM 475 C CA . VAL A 1 70 ? 12.022 0.523 -1.865 1.00 91.12 70 VAL A CA 1
ATOM 476 C C . VAL A 1 70 ? 13.134 -0.426 -2.295 1.00 91.12 70 VAL A C 1
ATOM 478 O O . VAL A 1 70 ? 14.171 -0.530 -1.643 1.00 91.12 70 VAL A O 1
ATOM 481 N N . ARG A 1 71 ? 12.896 -1.158 -3.379 1.00 88.75 71 ARG A N 1
ATOM 482 C CA . ARG A 1 71 ? 13.865 -2.021 -4.056 1.00 88.75 71 ARG A CA 1
ATOM 483 C C . ARG A 1 71 ? 14.583 -1.207 -5.125 1.00 88.75 71 ARG A C 1
ATOM 485 O O . ARG A 1 71 ? 14.016 -0.252 -5.641 1.00 88.75 71 ARG A O 1
ATOM 492 N N . ASN A 1 72 ? 15.801 -1.609 -5.481 1.00 86.31 72 ASN A N 1
ATOM 493 C CA . ASN A 1 72 ? 16.576 -1.027 -6.585 1.00 86.31 72 ASN A CA 1
ATOM 494 C C . ASN A 1 72 ? 16.880 0.483 -6.458 1.00 86.31 72 ASN A C 1
ATOM 496 O O . ASN A 1 72 ? 16.995 1.166 -7.470 1.00 86.31 72 ASN A O 1
ATOM 500 N N . LEU A 1 73 ? 17.025 1.019 -5.237 1.00 85.50 73 LEU A N 1
ATOM 501 C CA . LEU A 1 73 ? 17.349 2.443 -5.030 1.00 85.50 73 LEU A CA 1
ATOM 502 C C . LEU A 1 73 ? 18.788 2.812 -5.463 1.00 85.50 73 LEU A C 1
ATOM 504 O O . LEU A 1 73 ? 19.083 3.974 -5.720 1.00 85.50 73 LEU A O 1
ATOM 508 N N . GLY A 1 74 ? 19.671 1.819 -5.609 1.00 81.31 74 GLY A N 1
ATOM 509 C CA . GLY A 1 74 ? 21.080 2.028 -5.948 1.00 81.31 74 GLY A CA 1
ATOM 510 C C . GLY A 1 74 ? 21.891 2.658 -4.807 1.00 81.31 74 GLY A C 1
ATOM 511 O O . GLY A 1 74 ? 21.368 2.947 -3.735 1.00 81.31 74 GLY A O 1
ATOM 512 N N . ASN A 1 75 ? 23.192 2.849 -5.040 1.00 76.69 75 ASN A N 1
ATOM 513 C CA . ASN A 1 75 ? 24.097 3.561 -4.130 1.00 76.69 75 ASN A CA 1
ATOM 514 C C . ASN A 1 75 ? 24.238 5.024 -4.582 1.00 76.69 75 ASN A C 1
ATOM 516 O O . ASN A 1 75 ? 25.229 5.411 -5.201 1.00 76.69 75 ASN A O 1
ATOM 520 N N . ARG A 1 76 ? 23.168 5.794 -4.388 1.00 63.53 76 ARG A N 1
ATOM 521 C CA . ARG A 1 76 ? 23.064 7.224 -4.706 1.00 63.53 76 ARG A CA 1
ATOM 522 C C . ARG A 1 76 ? 22.380 7.896 -3.512 1.00 63.53 76 ARG A C 1
ATOM 524 O O . ARG A 1 76 ? 21.193 8.195 -3.578 1.00 63.53 76 ARG A O 1
ATOM 531 N N . THR A 1 77 ? 23.091 7.993 -2.396 1.00 61.06 77 THR A N 1
ATOM 532 C CA . THR A 1 77 ? 22.655 8.753 -1.212 1.00 61.06 77 THR A CA 1
ATOM 533 C C . THR A 1 77 ? 23.151 10.179 -1.287 1.00 61.06 77 THR A C 1
ATOM 535 O O . THR A 1 77 ? 24.347 10.331 -1.625 1.00 61.06 77 THR A O 1
#

Mean predicted aligned error: 17.51 Å

Foldseek 3Di:
DPPVVVVVVVVVVVVVVDPPDPPPCPDDPPDPQDDPPPDPCSVQDKDWDPPQDPDWDDDPPDDIDGDTDIPNPPPDD

Organism: Helicoverpa armigera (NCBI:txid29058)

Solvent-accessible surface area (backbone atoms only — not comparable to full-atom values): 5411 Å² total; per-residue (Å²): 145,63,67,67,60,55,52,49,54,50,52,54,54,54,57,70,73,50,68,95,68,75,69,73,75,69,71,76,81,76,49,96,79,60,70,69,91,80,51,94,60,57,85,62,43,63,40,74,46,82,86,49,66,85,79,81,86,61,60,91,98,54,88,70,82,81,72,84,52,72,42,56,68,73,98,74,129

pLDDT: mean 72.54, std 16.83, range [44.97, 97.56]

Sequence (77 aa):
MRARDAAHLALLLLAHLLPPGACDVAGGAGSVNALPAGGAGARLAPSFDAATPRNVTALVGKSAYLSCRVRNLGNRT

Secondary structure (DSSP, 8-state):
--HHHHHHHHHHHHHHHS-TT-----TTTT-TT---TT-TTTTTS-EE-TTS-S-----TTS-------EE---S--

InterPro domains:
  IPR013783 Immunoglobulin-like fold [G3DSA:2.60.40.10] (42-77)

Radius of gyration: 23.82 Å; Cα contacts (8 Å, |Δi|>4): 37; chains: 1; bounding box: 72×37×41 Å